Protein AF-A0A9Q1DT77-F1 (afdb_monomer)

Sequence (142 aa):
MHGRVKLKSTAQQEEEKRKEREKKLKVYVAARDACFSKRKEGTMDDEGLQITQQLLSSNPDFATLWNYRREILQHQETVRPEDEVQKLYEEELSFLEGCLKVNPKSYGSWHHRGWVSGRIPARLGPRAGPVRPLPGARRPQL

Secondary structure (DSSP, 8-state):
------PPPHHHHHHHHHHHHHHHHHHHHHHHHHHHHHHHHT--SHHHHHHHHHHHHH-TT-HHHHHHHHHHHHHHHHHS-HHHHHHHHHHHHHHHHHHHHH-TT-HHHHHHHHHHHTTS---------S-PPPTT-PPPP-

Organism: Conger conger (NCBI:txid82655)

Mean predicted aligned error: 10.07 Å

Radius of gyration: 22.61 Å; Cα contacts (8 Å, |Δi|>4): 75; chains: 1; bounding box: 69×65×50 Å

Foldseek 3Di:
DDDDDDDDDPVVVVVVVVVVVVVVVVVLVVLVVVLVVCVVVVNLDVVNVVSLLVNCLQPVQPQVSLVSPVSSLVVCVVVDDPVVNLVVLVVVLVSLVSSCVVPVPRPNSVVSNVVSVVPNPPPDDPPDPDDDDDPPPDDDDD

Nearest PDB structures (foldseek):
  3hxd-assembly1_A  TM=9.859E-01  e=2.504E-08  Rattus norvegicus
  1dce-assembly1_A  TM=8.484E-01  e=2.303E-09  Rattus norvegicus
  3hxe-assembly1_A  TM=9.838E-01  e=4.800E-08  Rattus norvegicus
  3pz1-assembly1_A  TM=9.833E-01  e=4.800E-08  Rattus norvegicus
  3pz2-assembly1_A  TM=9.754E-01  e=5.963E-08  Rattus norvegicus

Structure (mmCIF, N/CA/C/O backbone):
data_AF-A0A9Q1DT77-F1
#
_entry.id   AF-A0A9Q1DT77-F1
#
loop_
_atom_site.group_PDB
_atom_site.id
_atom_site.type_symbol
_atom_site.label_atom_id
_atom_site.label_alt_id
_atom_site.label_comp_id
_atom_site.label_asym_id
_atom_site.label_entity_id
_atom_site.label_seq_id
_atom_site.pdbx_PDB_ins_code
_atom_site.Cartn_x
_atom_site.Cartn_y
_atom_site.Cartn_z
_atom_site.occupancy
_atom_site.B_iso_or_equiv
_atom_site.auth_seq_id
_atom_site.auth_comp_id
_atom_site.auth_asym_id
_atom_site.auth_atom_id
_atom_site.pdbx_PDB_model_num
ATOM 1 N N . MET A 1 1 ? 49.206 2.863 -22.063 1.00 46.38 1 MET A N 1
ATOM 2 C CA . MET A 1 1 ? 48.100 2.098 -22.683 1.00 46.38 1 MET A CA 1
ATOM 3 C C . MET A 1 1 ? 46.836 2.330 -21.870 1.00 46.38 1 MET A C 1
ATOM 5 O O . MET A 1 1 ? 46.857 2.048 -20.681 1.00 46.38 1 MET A O 1
ATOM 9 N N . HIS A 1 2 ? 45.778 2.909 -22.438 1.00 48.69 2 HIS A N 1
ATOM 10 C CA . HIS A 1 2 ? 44.498 3.076 -21.736 1.00 48.69 2 HIS A CA 1
ATOM 11 C C . HIS A 1 2 ? 43.478 2.122 -22.358 1.00 48.69 2 HIS A C 1
ATOM 13 O O . HIS A 1 2 ? 43.171 2.218 -23.545 1.00 48.69 2 HIS A O 1
ATOM 19 N N . GLY A 1 3 ? 43.032 1.147 -21.564 1.00 51.53 3 GLY A N 1
ATOM 20 C CA . GLY A 1 3 ? 42.090 0.114 -21.978 1.00 51.53 3 GLY A CA 1
ATOM 21 C C . GLY A 1 3 ? 40.697 0.700 -22.171 1.00 51.53 3 GLY A C 1
ATOM 22 O O . GLY A 1 3 ? 40.097 1.230 -21.239 1.00 51.53 3 GLY A O 1
ATOM 23 N N . ARG A 1 4 ? 40.176 0.607 -23.394 1.00 59.53 4 ARG A N 1
ATOM 24 C CA . ARG A 1 4 ? 38.809 1.014 -23.720 1.00 59.53 4 ARG A CA 1
ATOM 25 C C . ARG A 1 4 ? 37.841 -0.005 -23.117 1.00 59.53 4 ARG A C 1
ATOM 27 O O . ARG A 1 4 ? 37.835 -1.165 -23.526 1.00 59.53 4 ARG A O 1
ATOM 34 N N . VAL A 1 5 ? 37.036 0.420 -22.147 1.00 61.66 5 VAL A N 1
ATOM 35 C CA . VAL A 1 5 ? 35.983 -0.412 -21.547 1.00 61.66 5 VAL A CA 1
ATOM 36 C C . VAL A 1 5 ? 34.987 -0.808 -22.642 1.00 61.66 5 VAL A C 1
ATOM 38 O O . VAL A 1 5 ? 34.416 0.057 -23.308 1.00 61.66 5 VAL A O 1
ATOM 41 N N . LYS A 1 6 ? 34.789 -2.113 -22.863 1.00 61.69 6 LYS A N 1
ATOM 42 C CA . LYS A 1 6 ? 33.767 -2.617 -23.792 1.00 61.69 6 LYS A CA 1
ATOM 43 C C . LYS A 1 6 ? 32.382 -2.375 -23.188 1.00 61.69 6 LYS A C 1
ATOM 45 O O . LYS A 1 6 ? 31.952 -3.105 -22.299 1.00 61.69 6 LYS A O 1
ATOM 50 N N . LEU A 1 7 ? 31.690 -1.348 -23.673 1.00 62.09 7 LEU A N 1
ATOM 51 C CA . LEU A 1 7 ? 30.264 -1.140 -23.417 1.00 62.09 7 LEU A CA 1
ATOM 52 C C . LEU A 1 7 ? 29.476 -2.264 -24.113 1.00 62.09 7 LEU A C 1
ATOM 54 O O . LEU A 1 7 ? 29.724 -2.551 -25.285 1.00 62.09 7 LEU A O 1
ATOM 58 N N . LYS A 1 8 ? 28.557 -2.923 -23.392 1.00 72.00 8 LYS A N 1
ATOM 59 C CA . LYS A 1 8 ? 27.659 -3.946 -23.963 1.00 72.00 8 LYS A CA 1
ATOM 60 C C . LYS A 1 8 ? 26.894 -3.364 -25.158 1.00 72.00 8 LYS A C 1
ATOM 62 O O . LYS A 1 8 ? 26.492 -2.203 -25.105 1.00 72.00 8 LYS A O 1
ATOM 67 N N . SER A 1 9 ? 26.664 -4.170 -26.195 1.00 78.00 9 SER A N 1
ATOM 68 C CA . SER A 1 9 ? 25.877 -3.753 -27.367 1.00 78.00 9 SER A CA 1
ATOM 69 C C . SER A 1 9 ? 24.436 -3.406 -26.968 1.00 78.00 9 SER A C 1
ATOM 71 O O . SER A 1 9 ? 23.890 -4.022 -26.051 1.00 78.00 9 SER A O 1
ATOM 73 N N . THR A 1 10 ? 23.796 -2.468 -27.673 1.00 81.38 10 THR A N 1
ATOM 74 C CA . THR A 1 10 ? 22.395 -2.066 -27.445 1.00 81.38 10 THR A CA 1
ATOM 75 C C . THR A 1 10 ? 21.451 -3.273 -27.402 1.00 81.38 10 THR A C 1
ATOM 77 O O . THR A 1 10 ? 20.639 -3.379 -26.488 1.00 81.38 10 THR A O 1
ATOM 80 N N . ALA A 1 11 ? 21.639 -4.250 -28.297 1.00 85.69 11 ALA A N 1
ATOM 81 C CA . ALA A 1 11 ? 20.842 -5.480 -28.326 1.00 85.69 11 ALA A CA 1
ATOM 82 C C . ALA A 1 11 ? 21.014 -6.339 -27.056 1.00 85.69 11 ALA A C 1
ATOM 84 O O . ALA A 1 11 ? 20.047 -6.887 -26.534 1.00 85.69 11 ALA A O 1
ATOM 85 N N . GLN A 1 12 ? 22.236 -6.414 -26.513 1.00 84.25 12 GLN A N 1
ATOM 86 C CA . GLN A 1 12 ? 22.507 -7.145 -25.268 1.00 84.25 12 GLN A CA 1
ATOM 87 C C . GLN A 1 12 ? 21.865 -6.445 -24.064 1.00 84.25 12 GLN A C 1
ATOM 89 O O . GLN A 1 12 ? 21.301 -7.103 -23.194 1.00 84.25 12 GLN A O 1
ATOM 94 N N . GLN A 1 13 ? 21.911 -5.109 -24.023 1.00 83.94 13 GLN A N 1
ATOM 95 C CA . GLN A 1 13 ? 21.274 -4.326 -22.962 1.00 83.94 13 GLN A CA 1
ATOM 96 C C . GLN A 1 13 ? 19.743 -4.450 -22.994 1.00 83.94 13 GLN A C 1
ATOM 98 O O . GLN A 1 13 ? 19.105 -4.538 -21.944 1.00 83.94 13 GLN A O 1
ATOM 103 N N . GLU A 1 14 ? 19.137 -4.460 -24.182 1.00 86.88 14 GLU A N 1
ATOM 104 C CA . GLU A 1 14 ? 17.693 -4.648 -24.349 1.00 86.88 14 GLU A CA 1
ATOM 105 C C . GLU A 1 14 ? 17.237 -6.046 -23.932 1.00 86.88 14 GLU A C 1
ATOM 107 O O . GLU A 1 14 ? 16.228 -6.178 -23.233 1.00 86.88 14 GLU A O 1
ATOM 112 N N . GLU A 1 15 ? 17.989 -7.084 -24.304 1.00 90.62 15 GLU A N 1
ATOM 113 C CA . GLU A 1 15 ? 17.687 -8.458 -23.912 1.00 90.62 15 GLU A CA 1
ATOM 114 C C . GLU A 1 15 ? 17.806 -8.655 -22.392 1.00 90.62 15 GLU A C 1
ATOM 116 O O . GLU A 1 15 ? 16.928 -9.268 -21.779 1.00 90.62 15 GLU A O 1
ATOM 121 N N . GLU A 1 16 ? 18.835 -8.083 -21.757 1.00 89.94 16 GLU A N 1
ATOM 122 C CA . GLU A 1 16 ? 18.985 -8.091 -20.296 1.00 89.94 16 GLU A CA 1
ATOM 123 C C . GLU A 1 16 ? 17.804 -7.398 -19.603 1.00 89.94 16 GLU A C 1
ATOM 125 O O . GLU A 1 16 ? 17.187 -7.986 -18.709 1.00 89.94 16 GLU A O 1
ATOM 130 N N . LYS A 1 17 ? 17.410 -6.203 -20.067 1.00 91.25 17 LYS A N 1
ATOM 131 C CA . LYS A 1 17 ? 16.228 -5.489 -19.551 1.00 91.25 17 LYS A CA 1
ATOM 132 C C . LYS A 1 17 ? 14.941 -6.288 -19.755 1.00 91.25 17 LYS A C 1
ATOM 134 O O . LYS A 1 17 ? 14.067 -6.268 -18.889 1.00 91.25 17 LYS A O 1
ATOM 139 N N . ARG A 1 18 ? 14.794 -6.997 -20.882 1.00 92.00 18 ARG A N 1
ATOM 140 C CA . ARG A 1 18 ? 13.622 -7.849 -21.141 1.00 92.00 18 ARG A CA 1
ATOM 141 C C . ARG A 1 18 ? 13.558 -9.007 -20.150 1.00 92.00 18 ARG A C 1
ATOM 143 O O . ARG A 1 18 ? 12.529 -9.175 -19.501 1.00 92.00 18 ARG A O 1
ATOM 150 N N . LYS A 1 19 ? 14.670 -9.725 -19.960 1.00 93.44 19 LYS A N 1
ATOM 151 C CA . LYS A 1 19 ? 14.780 -10.818 -18.980 1.00 93.44 19 LYS A CA 1
ATOM 152 C C . LYS A 1 19 ? 14.509 -10.332 -17.554 1.00 93.44 19 LYS A C 1
ATOM 154 O O . LYS A 1 19 ? 13.858 -11.032 -16.783 1.00 93.44 19 LYS A O 1
ATOM 159 N N . GLU A 1 20 ? 14.969 -9.135 -17.193 1.00 92.94 20 GLU A N 1
ATOM 160 C CA . GLU A 1 20 ? 14.695 -8.544 -15.879 1.00 92.94 20 GLU A CA 1
ATOM 161 C C . GLU A 1 20 ? 13.205 -8.215 -15.692 1.00 92.94 20 GLU A C 1
ATOM 163 O O . GLU A 1 20 ? 12.618 -8.571 -14.668 1.00 92.94 20 GLU A O 1
ATOM 168 N N . ARG A 1 21 ? 12.564 -7.591 -16.691 1.00 91.19 21 ARG A N 1
ATOM 169 C CA . ARG A 1 21 ? 11.122 -7.295 -16.655 1.00 91.19 21 ARG A CA 1
ATOM 170 C C . ARG A 1 21 ? 10.276 -8.561 -16.573 1.00 91.19 21 ARG A C 1
ATOM 172 O O . ARG A 1 21 ? 9.338 -8.597 -15.785 1.00 91.19 21 ARG A O 1
ATOM 179 N N . GLU A 1 22 ? 10.621 -9.601 -17.329 1.00 94.25 22 GLU A N 1
ATOM 180 C CA . GLU A 1 22 ? 9.929 -10.895 -17.282 1.00 94.25 22 GLU A CA 1
ATOM 181 C C . GLU A 1 22 ? 10.018 -11.534 -15.887 1.00 94.25 22 GLU A C 1
ATOM 183 O O . GLU A 1 22 ? 9.017 -12.031 -15.372 1.00 94.25 22 GLU A O 1
ATOM 188 N N . LYS A 1 23 ? 11.187 -11.476 -15.233 1.00 93.94 23 LYS A N 1
ATOM 189 C CA . LYS A 1 23 ? 11.348 -11.957 -13.850 1.00 93.94 23 LYS A CA 1
ATOM 190 C C . LYS A 1 23 ? 10.480 -11.163 -12.872 1.00 93.94 23 LYS A C 1
ATOM 192 O O . LYS A 1 23 ? 9.758 -11.769 -12.083 1.00 93.94 23 LYS A O 1
ATOM 197 N N . LYS A 1 24 ? 10.502 -9.827 -12.952 1.00 91.69 24 LYS A N 1
ATOM 198 C CA . LYS A 1 24 ? 9.668 -8.957 -12.103 1.00 91.69 24 LYS A CA 1
ATOM 199 C C . LYS A 1 24 ? 8.176 -9.218 -12.314 1.00 91.69 24 LYS A C 1
ATOM 201 O O . LYS A 1 24 ? 7.436 -9.307 -11.340 1.00 91.69 24 LYS A O 1
ATOM 206 N N . LEU A 1 25 ? 7.750 -9.408 -13.563 1.00 93.12 25 LEU A N 1
ATOM 207 C CA . LEU A 1 25 ? 6.361 -9.711 -13.897 1.00 93.12 25 LEU A CA 1
ATOM 208 C C . LEU A 1 25 ? 5.912 -11.046 -13.296 1.00 93.12 25 LEU A C 1
ATOM 210 O O . LEU A 1 25 ? 4.831 -11.108 -12.724 1.00 93.12 25 LEU A O 1
ATOM 214 N N . LYS A 1 26 ? 6.739 -12.097 -13.374 1.00 94.81 26 LYS A N 1
ATOM 215 C CA . LYS A 1 26 ? 6.411 -13.401 -12.773 1.00 94.81 26 LYS A CA 1
ATOM 216 C C . LYS A 1 26 ? 6.187 -13.295 -11.265 1.00 94.81 26 LYS A C 1
ATOM 218 O O . LYS A 1 26 ? 5.192 -13.812 -10.768 1.00 94.81 26 LYS A O 1
ATOM 223 N N . VAL A 1 27 ? 7.073 -12.590 -10.558 1.00 93.94 27 VAL A N 1
ATOM 224 C CA . VAL A 1 27 ? 6.931 -12.361 -9.110 1.00 93.94 27 VAL A CA 1
ATOM 225 C C . VAL A 1 27 ? 5.669 -11.551 -8.809 1.00 93.94 27 VAL A C 1
ATOM 227 O O . VAL A 1 27 ? 4.907 -11.918 -7.921 1.00 93.94 27 VAL A O 1
ATOM 230 N N . TYR A 1 28 ? 5.409 -10.494 -9.581 1.00 93.69 28 TYR A N 1
ATOM 231 C CA . TYR A 1 28 ? 4.218 -9.663 -9.413 1.00 93.69 28 TYR A CA 1
ATOM 232 C C . TYR A 1 28 ? 2.921 -10.455 -9.618 1.00 93.69 28 TYR A C 1
ATOM 234 O O . TYR A 1 28 ? 1.997 -10.330 -8.822 1.00 93.69 28 TYR A O 1
ATOM 242 N N . VAL A 1 29 ? 2.843 -11.287 -10.661 1.00 94.94 29 VAL A N 1
ATOM 243 C CA . VAL A 1 29 ? 1.656 -12.113 -10.939 1.00 94.94 29 VAL A CA 1
ATOM 244 C C . VAL A 1 29 ? 1.434 -13.136 -9.827 1.00 94.94 29 VAL A C 1
ATOM 246 O O . VAL A 1 29 ? 0.313 -13.256 -9.346 1.00 94.94 29 VAL A O 1
ATOM 249 N N . ALA A 1 30 ? 2.491 -13.800 -9.353 1.00 95.94 30 ALA A N 1
ATOM 250 C CA . ALA A 1 30 ? 2.381 -14.745 -8.244 1.00 95.94 30 ALA A CA 1
ATOM 251 C C . ALA A 1 30 ? 1.886 -14.067 -6.953 1.00 95.94 30 ALA A C 1
ATOM 253 O O . ALA A 1 30 ? 0.952 -14.556 -6.320 1.00 95.94 30 ALA A O 1
ATOM 254 N N . ALA A 1 31 ? 2.453 -12.908 -6.596 1.00 95.00 31 ALA A N 1
ATOM 255 C CA . ALA A 1 31 ? 2.018 -12.131 -5.435 1.00 95.00 31 ALA A CA 1
ATOM 256 C C . ALA A 1 31 ? 0.570 -11.635 -5.586 1.00 95.00 31 ALA A C 1
ATOM 258 O O . ALA A 1 31 ? -0.211 -11.681 -4.636 1.00 95.00 31 ALA A O 1
ATOM 259 N N . ARG A 1 32 ? 0.180 -11.209 -6.794 1.00 95.38 32 ARG A N 1
ATOM 260 C CA . ARG A 1 32 ? -1.197 -10.815 -7.114 1.00 95.38 32 ARG A CA 1
ATOM 261 C C . ARG A 1 32 ? -2.158 -11.971 -6.860 1.00 95.38 32 ARG A C 1
ATOM 263 O O . ARG A 1 32 ? -3.159 -11.783 -6.179 1.00 95.38 32 ARG A O 1
ATOM 270 N N . ASP A 1 33 ? -1.865 -13.145 -7.403 1.00 95.94 33 ASP A N 1
ATOM 271 C CA . ASP A 1 33 ? -2.754 -14.301 -7.302 1.00 95.94 33 ASP A CA 1
ATOM 272 C C . ASP A 1 33 ? -2.869 -14.784 -5.851 1.00 95.94 33 ASP A C 1
ATOM 274 O O . ASP A 1 33 ? -3.980 -15.012 -5.375 1.00 95.94 33 ASP A O 1
ATOM 278 N N . ALA A 1 34 ? -1.759 -14.809 -5.104 1.00 95.31 34 ALA A N 1
ATOM 279 C CA . ALA A 1 34 ? -1.767 -15.087 -3.667 1.00 95.31 34 ALA A CA 1
ATOM 280 C C . ALA A 1 34 ? -2.637 -14.087 -2.882 1.00 95.31 34 ALA A C 1
ATOM 282 O O . ALA A 1 34 ? -3.429 -14.488 -2.028 1.00 95.31 34 ALA A O 1
ATOM 283 N N . CYS A 1 35 ? -2.553 -12.793 -3.214 1.00 95.50 35 CYS A N 1
ATOM 284 C CA . CYS A 1 35 ? -3.380 -11.747 -2.610 1.00 95.50 35 CYS A CA 1
ATOM 285 C C . CYS A 1 35 ? -4.880 -11.999 -2.818 1.00 95.50 35 CYS A C 1
ATOM 287 O O . CYS A 1 35 ? -5.678 -11.836 -1.895 1.00 95.50 35 CYS A O 1
ATOM 289 N N . PHE A 1 36 ? -5.274 -12.380 -4.036 1.00 94.56 36 PHE A N 1
ATOM 290 C CA . PHE A 1 36 ? -6.674 -12.657 -4.357 1.00 94.56 36 PHE A CA 1
ATOM 291 C C . PHE A 1 36 ? -7.182 -13.932 -3.685 1.00 94.56 36 PHE A C 1
ATOM 293 O O . PHE A 1 36 ? -8.319 -13.936 -3.211 1.00 94.56 36 PHE A O 1
ATOM 300 N N . SER A 1 37 ? -6.358 -14.978 -3.604 1.00 96.25 37 SER A N 1
ATOM 301 C CA . SER A 1 37 ? -6.703 -16.207 -2.883 1.00 96.25 37 SER A CA 1
ATOM 302 C C . SER A 1 37 ? -6.939 -15.934 -1.399 1.00 96.25 37 SER A C 1
ATOM 304 O O . SER A 1 37 ? -8.020 -16.239 -0.902 1.00 96.25 37 SER A O 1
ATOM 306 N N . LYS A 1 38 ? -6.012 -15.236 -0.725 1.00 94.56 38 LYS A N 1
ATOM 307 C CA . LYS A 1 38 ? -6.170 -14.864 0.691 1.00 94.56 38 LYS A CA 1
ATOM 308 C C . LYS A 1 38 ? -7.431 -14.046 0.943 1.00 94.56 38 LYS A C 1
ATOM 310 O O . LYS A 1 38 ? -8.185 -14.338 1.868 1.00 94.56 38 LYS A O 1
ATOM 315 N N . ARG A 1 39 ? -7.707 -13.050 0.095 1.00 94.88 39 ARG A N 1
ATOM 316 C CA . ARG A 1 39 ? -8.932 -12.252 0.218 1.00 94.88 39 ARG A CA 1
ATOM 317 C C . ARG A 1 39 ? -10.191 -13.099 0.040 1.00 94.88 39 ARG A C 1
ATOM 319 O O . ARG A 1 39 ? -11.153 -12.907 0.774 1.00 94.88 39 ARG A O 1
ATOM 326 N N . LYS A 1 40 ? -10.196 -14.028 -0.921 1.00 94.94 40 LYS A N 1
ATOM 327 C CA . LYS A 1 40 ? -11.323 -14.944 -1.160 1.00 94.94 40 LYS A CA 1
ATOM 328 C C . LYS A 1 40 ? -11.563 -15.880 0.028 1.00 94.94 40 LYS A C 1
ATOM 330 O O . LYS A 1 40 ? -12.710 -16.197 0.319 1.00 94.94 40 LYS A O 1
ATOM 335 N N . GLU A 1 41 ? -10.497 -16.300 0.698 1.00 94.81 41 GLU A N 1
ATOM 336 C CA . GLU A 1 41 ? -10.541 -17.124 1.911 1.00 94.81 41 GLU A CA 1
ATOM 337 C C . GLU A 1 41 ? -10.938 -16.326 3.166 1.00 94.81 41 GLU A C 1
ATOM 339 O O . GLU A 1 41 ? -11.215 -16.918 4.203 1.00 94.81 41 GLU A O 1
ATOM 344 N N . GLY A 1 42 ? -11.012 -14.992 3.077 1.00 92.44 42 GLY A N 1
ATOM 345 C CA . GLY A 1 42 ? -11.335 -14.120 4.208 1.00 92.44 42 GLY A CA 1
ATOM 346 C C . GLY A 1 42 ? -10.159 -13.879 5.156 1.00 92.44 42 GLY A C 1
ATOM 347 O O . GLY A 1 42 ? -10.357 -13.386 6.262 1.00 92.44 42 GLY A O 1
ATOM 348 N N . THR A 1 43 ? -8.936 -14.201 4.736 1.00 93.50 43 THR A N 1
ATOM 349 C CA . THR A 1 43 ? -7.730 -14.031 5.548 1.00 93.50 43 THR A CA 1
ATOM 350 C C . THR A 1 43 ? -7.363 -12.547 5.637 1.00 93.50 43 THR A C 1
ATOM 352 O O . THR A 1 43 ? -7.124 -11.900 4.615 1.00 93.50 43 THR A O 1
ATOM 355 N N . MET A 1 44 ? -7.328 -11.996 6.855 1.00 93.62 44 MET A N 1
ATOM 356 C CA . MET A 1 44 ? -7.087 -10.572 7.137 1.00 93.62 44 MET A CA 1
ATOM 357 C C . MET A 1 44 ? -5.865 -10.375 8.050 1.00 93.62 44 MET A C 1
ATOM 359 O O . MET A 1 44 ? -5.953 -9.791 9.128 1.00 93.62 44 MET A O 1
ATOM 363 N N . ASP A 1 45 ? -4.719 -10.899 7.624 1.00 94.00 45 ASP A N 1
ATOM 364 C CA . ASP A 1 45 ? -3.478 -10.983 8.398 1.00 94.00 45 ASP A CA 1
ATOM 365 C C . ASP A 1 45 ? -2.389 -9.997 7.928 1.00 94.00 45 ASP A C 1
ATOM 367 O O . ASP A 1 45 ? -2.507 -9.326 6.898 1.00 94.00 45 ASP A O 1
ATOM 371 N N . ASP A 1 46 ? -1.287 -9.937 8.682 1.00 94.75 46 ASP A N 1
ATOM 372 C CA . ASP A 1 46 ? -0.108 -9.132 8.331 1.00 94.75 46 ASP A CA 1
ATOM 373 C C . ASP A 1 46 ? 0.518 -9.549 6.998 1.00 94.75 46 ASP A C 1
ATOM 375 O O . ASP A 1 46 ? 1.065 -8.718 6.273 1.00 94.75 46 ASP A O 1
ATOM 379 N N . GLU A 1 47 ? 0.410 -10.825 6.628 1.00 95.62 47 GLU A N 1
ATOM 380 C CA . GLU A 1 47 ? 0.895 -11.312 5.339 1.00 95.62 47 GLU A CA 1
ATOM 381 C C . GLU A 1 47 ? 0.126 -10.657 4.180 1.00 95.62 47 GLU A C 1
ATOM 383 O O . GLU A 1 47 ? 0.731 -10.217 3.199 1.00 95.62 47 GLU A O 1
ATOM 388 N N . GLY A 1 48 ? -1.195 -10.491 4.311 1.00 95.88 48 GLY A N 1
ATOM 389 C CA . GLY A 1 48 ? -2.002 -9.720 3.369 1.00 95.88 48 GLY A CA 1
ATOM 390 C C . GLY A 1 48 ? -1.552 -8.255 3.255 1.00 95.88 48 GLY A C 1
ATOM 391 O O . GLY A 1 48 ? -1.504 -7.704 2.146 1.00 95.88 48 GLY A O 1
ATOM 392 N N . LEU A 1 49 ? -1.142 -7.622 4.363 1.00 96.9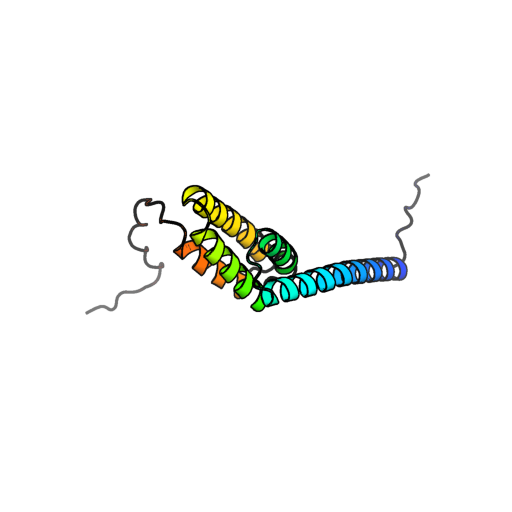4 49 LEU A N 1
ATOM 393 C CA . LEU A 1 49 ? -0.534 -6.285 4.325 1.00 96.94 49 LEU A CA 1
ATOM 394 C C . LEU A 1 49 ? 0.810 -6.306 3.589 1.00 96.94 49 LEU A C 1
ATOM 396 O O . LEU A 1 49 ? 1.055 -5.439 2.752 1.00 96.94 49 LEU A O 1
ATOM 400 N N . GLN A 1 50 ? 1.671 -7.292 3.816 1.00 96.56 50 GLN A N 1
ATOM 401 C CA . GLN A 1 50 ? 2.960 -7.350 3.121 1.00 96.56 50 GLN A CA 1
ATOM 402 C C . GLN A 1 50 ? 2.808 -7.571 1.611 1.00 96.56 50 GLN A C 1
ATOM 404 O O . GLN A 1 50 ? 3.444 -6.876 0.812 1.00 96.56 50 GLN A O 1
ATOM 409 N N . ILE A 1 51 ? 1.917 -8.477 1.200 1.00 96.31 51 ILE A N 1
ATOM 410 C CA . ILE A 1 51 ? 1.664 -8.763 -0.217 1.00 96.31 51 ILE A CA 1
ATOM 411 C C . ILE A 1 51 ? 1.079 -7.530 -0.916 1.00 96.31 51 ILE A C 1
ATOM 413 O O . ILE A 1 51 ? 1.559 -7.126 -1.981 1.00 96.31 51 ILE A O 1
ATOM 417 N N . THR A 1 52 ? 0.068 -6.887 -0.319 1.00 97.31 52 THR A N 1
ATOM 418 C CA . THR A 1 52 ? -0.511 -5.663 -0.897 1.00 97.31 52 THR A CA 1
ATOM 419 C C . THR A 1 52 ? 0.512 -4.531 -0.962 1.00 97.31 52 THR A C 1
ATOM 421 O O . THR A 1 52 ? 0.564 -3.837 -1.976 1.00 97.31 52 THR A O 1
ATOM 424 N N . GLN A 1 53 ? 1.375 -4.382 0.049 1.00 97.12 53 GLN A N 1
ATOM 425 C CA . GLN A 1 53 ? 2.465 -3.403 0.050 1.00 97.12 53 GLN A CA 1
ATOM 426 C C . GLN A 1 53 ? 3.436 -3.636 -1.111 1.00 97.12 53 GLN A C 1
ATOM 428 O O . GLN A 1 53 ? 3.753 -2.690 -1.834 1.00 97.12 53 GLN A O 1
ATOM 433 N N . GLN A 1 54 ? 3.880 -4.877 -1.339 1.00 95.44 54 GLN A N 1
ATOM 434 C CA . GLN A 1 54 ? 4.784 -5.215 -2.445 1.00 95.44 54 GLN A CA 1
ATOM 435 C C . GLN A 1 54 ? 4.191 -4.822 -3.808 1.00 95.44 54 GLN A C 1
ATOM 437 O O . GLN A 1 54 ? 4.871 -4.222 -4.648 1.00 95.44 54 GLN A O 1
ATOM 442 N N . LEU A 1 55 ? 2.915 -5.145 -4.022 1.00 96.00 55 LEU A N 1
ATOM 443 C CA . LEU A 1 55 ? 2.208 -4.871 -5.270 1.00 96.00 55 LEU A CA 1
ATOM 444 C C . LEU A 1 55 ? 1.990 -3.365 -5.486 1.00 96.00 55 LEU A C 1
ATOM 446 O O . LEU A 1 55 ? 2.302 -2.843 -6.557 1.00 96.00 55 LEU A O 1
ATOM 450 N N . LEU A 1 56 ? 1.507 -2.657 -4.463 1.00 96.94 56 LEU A N 1
ATOM 451 C CA . LEU A 1 56 ? 1.176 -1.230 -4.522 1.00 96.94 56 LEU A CA 1
ATOM 452 C C . LEU A 1 56 ? 2.411 -0.325 -4.580 1.00 96.94 56 LEU A C 1
ATOM 454 O O . LEU A 1 56 ? 2.367 0.716 -5.230 1.00 96.94 56 LEU A O 1
ATOM 458 N N . SER A 1 57 ? 3.538 -0.754 -4.000 1.00 94.38 57 SER A N 1
ATOM 459 C CA . SER A 1 57 ? 4.823 -0.047 -4.134 1.00 94.38 57 SER A CA 1
ATOM 460 C C . SER A 1 57 ? 5.281 0.038 -5.594 1.00 94.38 57 SER A C 1
ATOM 462 O O . SER A 1 57 ? 5.993 0.965 -5.969 1.00 94.38 57 SER A O 1
ATOM 464 N N . SER A 1 58 ? 4.880 -0.934 -6.421 1.00 91.25 58 SER A N 1
ATOM 465 C CA . SER A 1 58 ? 5.190 -0.966 -7.856 1.00 91.25 58 SER A CA 1
ATOM 466 C C . SER A 1 58 ? 4.061 -0.391 -8.716 1.00 91.25 58 SER A C 1
ATOM 468 O O . SER A 1 58 ? 4.328 0.217 -9.750 1.00 91.25 58 SER A O 1
ATOM 470 N N . ASN A 1 59 ? 2.803 -0.601 -8.316 1.00 91.56 59 ASN A N 1
ATOM 471 C CA . ASN A 1 59 ? 1.612 -0.168 -9.043 1.00 91.56 59 ASN A CA 1
ATOM 472 C C . ASN A 1 59 ? 0.540 0.380 -8.079 1.00 91.56 59 ASN A C 1
ATOM 474 O O . ASN A 1 59 ? -0.387 -0.346 -7.704 1.00 91.56 59 ASN A O 1
ATOM 478 N N . PRO A 1 60 ? 0.636 1.661 -7.688 1.00 93.88 60 PRO A N 1
ATOM 479 C CA . PRO A 1 60 ? -0.271 2.255 -6.709 1.00 93.88 60 PRO A CA 1
ATOM 480 C C . PRO A 1 60 ? -1.688 2.520 -7.246 1.00 93.88 60 PRO A C 1
ATOM 482 O O . PRO A 1 60 ? -2.580 2.847 -6.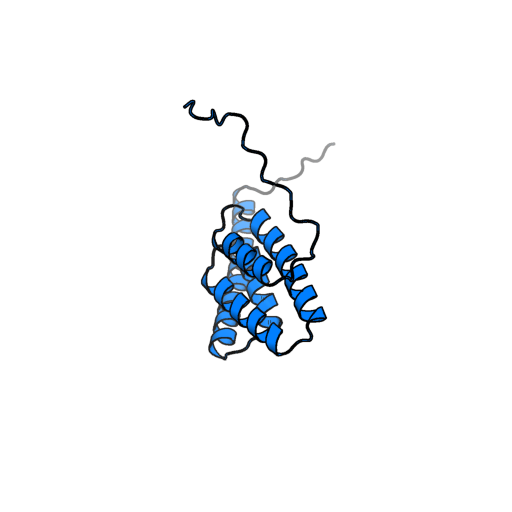471 1.00 93.88 60 PRO A O 1
ATOM 485 N N . ASP A 1 61 ? -1.952 2.345 -8.544 1.00 92.44 61 ASP A N 1
ATOM 486 C CA . ASP A 1 61 ? -3.281 2.579 -9.134 1.00 92.44 61 ASP A CA 1
ATOM 487 C C . ASP A 1 61 ? -4.199 1.347 -9.115 1.00 92.44 61 ASP A C 1
ATOM 489 O O . ASP A 1 61 ? -5.326 1.378 -9.614 1.00 92.44 61 ASP A O 1
ATOM 493 N N . PHE A 1 62 ? -3.767 0.254 -8.485 1.00 94.44 62 PHE A N 1
ATOM 494 C CA . PHE A 1 6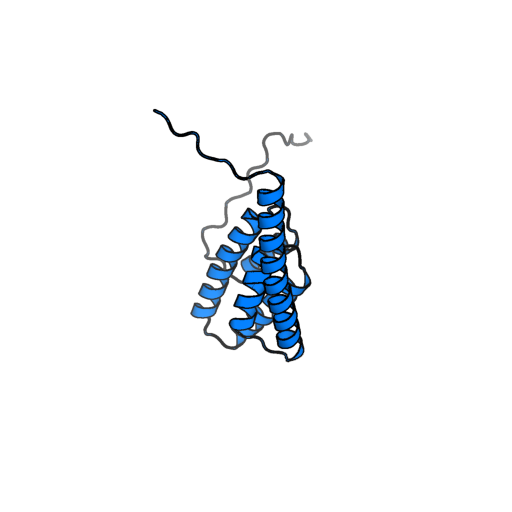2 ? -4.592 -0.939 -8.339 1.00 94.44 62 PHE A CA 1
ATOM 495 C C . PHE A 1 62 ? -5.622 -0.782 -7.205 1.00 94.44 62 PHE A C 1
ATOM 497 O O . PHE A 1 62 ? -5.416 -1.219 -6.072 1.00 94.44 62 PHE A O 1
ATOM 504 N N . ALA A 1 63 ? -6.792 -0.228 -7.535 1.00 93.94 63 ALA A N 1
ATOM 505 C CA . ALA A 1 63 ? -7.876 0.047 -6.584 1.00 93.94 63 ALA A CA 1
ATOM 506 C C . ALA A 1 63 ? -8.296 -1.161 -5.718 1.00 93.94 63 ALA A C 1
ATOM 508 O O . ALA A 1 63 ? -8.504 -1.023 -4.514 1.00 93.94 63 ALA A O 1
ATOM 509 N N . THR A 1 64 ? -8.380 -2.361 -6.299 1.00 95.56 64 THR A N 1
ATOM 510 C CA . THR A 1 64 ? -8.794 -3.574 -5.573 1.00 95.56 64 THR A CA 1
ATOM 511 C C . THR A 1 64 ? -7.854 -3.937 -4.423 1.00 95.56 64 THR A C 1
ATOM 513 O O . THR A 1 64 ? -8.328 -4.436 -3.402 1.00 95.56 64 THR A O 1
ATOM 516 N N . LEU A 1 65 ? -6.552 -3.663 -4.558 1.00 96.94 65 LEU A N 1
ATOM 517 C CA . LEU A 1 65 ? -5.574 -3.927 -3.501 1.00 96.94 65 LEU A CA 1
ATOM 518 C C . LEU A 1 65 ? -5.738 -2.948 -2.340 1.00 96.94 65 LEU A C 1
ATOM 520 O O . LEU A 1 65 ? -5.687 -3.368 -1.191 1.00 96.94 65 LEU A O 1
ATOM 524 N N . TRP A 1 66 ? -6.029 -1.674 -2.622 1.00 97.69 66 TRP A N 1
ATOM 525 C CA . TRP A 1 66 ? -6.357 -0.700 -1.578 1.00 97.69 66 TRP A CA 1
ATOM 526 C C . TRP A 1 66 ? -7.621 -1.080 -0.807 1.00 97.69 66 TRP A C 1
ATOM 528 O O . TRP A 1 66 ? -7.669 -0.916 0.409 1.00 97.69 66 TRP A O 1
ATOM 538 N N . ASN A 1 67 ? -8.640 -1.608 -1.494 1.00 96.56 67 ASN A N 1
ATOM 539 C CA . ASN A 1 67 ? -9.862 -2.082 -0.838 1.00 96.56 67 ASN A CA 1
ATOM 540 C C . ASN A 1 67 ? -9.551 -3.217 0.141 1.00 96.56 67 ASN A C 1
ATOM 542 O O . ASN A 1 67 ? -9.946 -3.142 1.299 1.00 96.56 67 ASN A O 1
ATOM 546 N N . TYR A 1 68 ? -8.791 -4.218 -0.308 1.00 97.06 68 TYR A N 1
ATOM 547 C CA . TYR A 1 68 ? -8.391 -5.330 0.549 1.00 97.06 68 TYR A CA 1
ATOM 548 C C . TYR A 1 68 ? -7.515 -4.870 1.715 1.00 97.06 68 TYR A C 1
ATOM 550 O O . TYR A 1 68 ? -7.751 -5.244 2.856 1.00 97.06 68 TYR A O 1
ATOM 558 N N . ARG A 1 69 ? -6.555 -3.978 1.460 1.00 97.75 69 ARG A N 1
ATOM 559 C CA . ARG A 1 69 ? -5.699 -3.417 2.508 1.00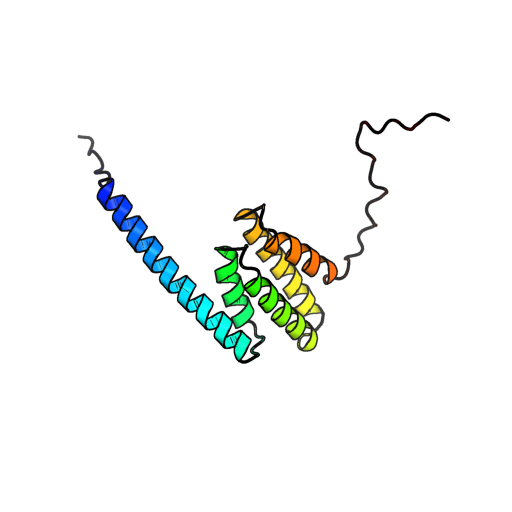 97.75 69 ARG A CA 1
ATOM 560 C C . ARG A 1 69 ? -6.519 -2.716 3.598 1.00 97.75 69 ARG A C 1
ATOM 562 O O . ARG A 1 69 ? -6.236 -2.898 4.775 1.00 97.75 69 ARG A O 1
ATOM 569 N N . ARG A 1 70 ? -7.578 -1.980 3.231 1.00 97.31 70 ARG A N 1
ATOM 570 C CA . ARG A 1 70 ? -8.518 -1.389 4.203 1.00 97.31 70 ARG A CA 1
ATOM 571 C C . ARG A 1 70 ? -9.322 -2.428 4.972 1.00 97.31 70 ARG A C 1
ATOM 573 O O . ARG A 1 70 ? -9.599 -2.195 6.143 1.00 97.31 70 ARG A O 1
ATOM 580 N N . GLU A 1 71 ? -9.741 -3.521 4.339 1.00 96.94 71 GLU A N 1
ATOM 581 C CA . GLU A 1 71 ? -10.420 -4.632 5.028 1.00 96.94 71 GLU A CA 1
ATOM 582 C C . GLU A 1 71 ? -9.504 -5.229 6.102 1.00 96.94 71 GLU A C 1
ATOM 584 O O . GLU A 1 71 ? -9.931 -5.382 7.243 1.00 96.94 71 GLU A O 1
ATOM 589 N N . ILE A 1 72 ? -8.228 -5.458 5.770 1.00 97.25 72 ILE A N 1
ATOM 590 C CA . ILE A 1 72 ? -7.240 -5.960 6.728 1.00 97.25 72 ILE A CA 1
ATOM 591 C C . ILE A 1 72 ? -7.038 -4.968 7.874 1.00 97.25 72 ILE A C 1
ATOM 593 O O . ILE A 1 72 ? -7.183 -5.350 9.028 1.00 97.25 72 ILE A O 1
ATOM 597 N N . LEU A 1 73 ? -6.757 -3.694 7.582 1.00 96.75 73 LEU A N 1
ATOM 598 C CA . LEU A 1 73 ? -6.532 -2.676 8.618 1.00 96.75 73 LEU A CA 1
ATOM 599 C C . LEU A 1 73 ? -7.736 -2.546 9.567 1.00 96.75 73 LEU A C 1
ATOM 601 O O . LEU A 1 73 ? -7.550 -2.494 10.776 1.00 96.75 73 LEU A O 1
ATOM 605 N N . GLN A 1 74 ? -8.964 -2.588 9.041 1.00 95.75 74 GLN A N 1
ATOM 606 C CA . GLN A 1 74 ? -10.183 -2.597 9.861 1.00 95.75 74 GLN A CA 1
ATOM 607 C C . GLN A 1 74 ? -10.296 -3.837 10.746 1.00 95.75 74 GLN A C 1
ATOM 609 O O . GLN A 1 74 ? -10.738 -3.734 11.883 1.00 95.75 74 GLN A O 1
ATOM 614 N N . HIS A 1 75 ? -9.897 -5.009 10.256 1.00 95.62 75 HIS A N 1
ATOM 615 C CA . HIS A 1 75 ? -9.850 -6.202 11.093 1.00 95.62 75 HIS A CA 1
ATOM 616 C C . HIS A 1 75 ? -8.807 -6.063 12.209 1.00 95.62 75 HIS A C 1
ATOM 618 O O . HIS A 1 75 ? -9.105 -6.373 13.361 1.00 95.62 75 HIS A O 1
ATOM 624 N N . GLN A 1 76 ? -7.621 -5.528 11.895 1.00 94.00 76 GLN A N 1
ATOM 625 C CA . GLN A 1 76 ? -6.545 -5.306 12.867 1.00 94.00 76 GLN A CA 1
ATOM 626 C C . GLN A 1 76 ? -6.982 -4.383 14.020 1.00 94.00 76 GLN A C 1
ATOM 628 O O . GLN A 1 76 ? -6.633 -4.649 15.166 1.00 94.00 76 GLN A O 1
ATOM 633 N N . GLU A 1 77 ? -7.823 -3.377 13.754 1.00 93.75 77 GLU A N 1
ATOM 634 C CA . GLU A 1 77 ? -8.429 -2.527 14.797 1.00 93.75 77 GLU A CA 1
ATOM 635 C C . GLU A 1 77 ? -9.281 -3.296 15.809 1.00 93.75 77 GLU A C 1
ATOM 637 O O . GLU A 1 77 ? -9.410 -2.872 16.952 1.00 93.75 77 GLU A O 1
ATOM 642 N N . THR A 1 78 ? -9.893 -4.408 15.395 1.00 93.69 78 THR A N 1
ATOM 643 C CA . THR A 1 78 ? -10.773 -5.200 16.269 1.00 93.69 78 THR A CA 1
ATOM 644 C C . THR A 1 78 ? -10.022 -6.215 17.124 1.00 93.69 78 THR A C 1
ATOM 646 O O . THR A 1 78 ? -10.569 -6.692 18.115 1.00 93.69 78 THR A O 1
ATOM 649 N N . VAL A 1 79 ? -8.789 -6.562 16.740 1.00 94.56 79 VAL A N 1
ATOM 650 C CA . VAL A 1 79 ? -8.011 -7.641 17.373 1.00 94.56 79 VAL A CA 1
ATOM 651 C C . VAL A 1 79 ? -6.795 -7.140 18.150 1.00 94.56 79 VAL A C 1
ATOM 653 O O . VAL A 1 79 ? -6.340 -7.840 19.052 1.00 94.56 79 VAL A O 1
ATOM 656 N N . ARG A 1 80 ? -6.261 -5.956 17.822 1.00 93.12 80 ARG A N 1
ATOM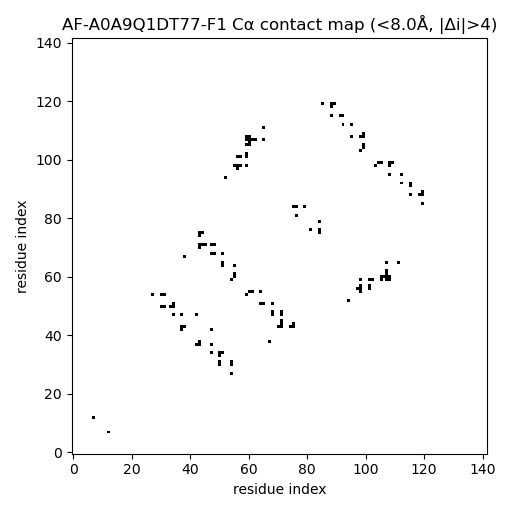 657 C CA . ARG A 1 80 ? -5.073 -5.377 18.469 1.00 93.12 80 ARG A CA 1
ATOM 658 C C . ARG A 1 80 ? -5.431 -4.309 19.500 1.00 93.12 80 ARG A C 1
ATOM 660 O O . ARG A 1 80 ? -6.474 -3.667 19.376 1.00 93.12 80 ARG A O 1
ATOM 667 N N . PRO A 1 81 ? -4.560 -4.077 20.496 1.00 93.75 81 PRO A N 1
ATOM 668 C CA . PRO A 1 81 ? -4.708 -2.943 21.396 1.00 93.75 81 PRO A CA 1
ATOM 669 C C . PRO A 1 81 ? -4.478 -1.612 20.657 1.00 93.75 81 PRO A C 1
ATOM 671 O O . PRO A 1 81 ? -3.827 -1.550 19.611 1.00 93.75 81 PRO A O 1
ATOM 674 N N . GLU A 1 82 ? -5.041 -0.534 21.202 1.00 90.25 82 GLU A N 1
ATOM 675 C CA . GLU A 1 82 ? -5.094 0.788 20.561 1.00 90.25 82 GLU A CA 1
ATOM 676 C C . GLU A 1 82 ? -3.706 1.363 20.222 1.00 90.25 82 GLU A C 1
ATOM 678 O O . GLU A 1 82 ? -3.527 1.998 19.183 1.00 90.25 82 GLU A O 1
ATOM 683 N N . ASP A 1 83 ? -2.702 1.111 21.060 1.00 90.62 83 ASP A N 1
ATOM 684 C CA . ASP A 1 83 ? -1.323 1.559 20.864 1.00 90.62 83 ASP A CA 1
ATOM 685 C C . ASP A 1 83 ? -0.643 0.870 19.670 1.00 90.62 83 ASP A C 1
ATOM 687 O O . ASP A 1 83 ? 0.040 1.526 18.875 1.00 90.62 83 ASP A O 1
ATOM 691 N N . GLU A 1 84 ? -0.876 -0.431 19.486 1.00 93.44 84 GLU A N 1
ATOM 692 C CA . GLU A 1 84 ? -0.393 -1.162 18.312 1.00 93.44 84 GLU A CA 1
ATOM 693 C C . GLU A 1 84 ? -1.106 -0.721 17.030 1.00 93.44 84 GLU A C 1
ATOM 695 O O . GLU A 1 84 ? -0.464 -0.564 15.990 1.00 93.44 84 GLU A O 1
ATOM 700 N N . VAL A 1 85 ? -2.417 -0.471 17.100 1.00 92.88 85 VAL A N 1
ATOM 701 C CA . VAL A 1 85 ? -3.206 0.060 15.975 1.00 92.88 85 VAL A CA 1
ATOM 702 C C . VAL A 1 85 ? -2.706 1.445 15.569 1.00 92.88 85 VAL A C 1
ATOM 704 O O . VAL A 1 85 ? -2.550 1.733 14.380 1.00 92.88 85 VAL A O 1
ATOM 707 N N . GLN A 1 86 ? -2.399 2.300 16.544 1.00 91.81 86 GLN A N 1
ATOM 708 C CA . GLN A 1 86 ? -1.846 3.623 16.281 1.00 91.81 86 GLN A CA 1
ATOM 709 C C . GLN A 1 86 ? -0.508 3.527 15.540 1.00 91.81 86 GLN A C 1
ATOM 711 O O . GLN A 1 86 ? -0.305 4.210 14.533 1.00 91.81 86 GLN A O 1
ATOM 716 N N . LYS A 1 87 ? 0.389 2.649 16.000 1.00 93.44 87 LYS A N 1
ATOM 717 C CA . LYS A 1 87 ? 1.674 2.407 15.337 1.00 93.44 87 LYS A CA 1
ATOM 718 C C . LYS A 1 87 ? 1.487 1.874 13.913 1.00 93.44 87 LYS A C 1
ATOM 720 O O . LYS A 1 87 ? 2.162 2.340 12.997 1.00 93.44 87 LYS A O 1
ATOM 725 N N . LEU A 1 88 ? 0.536 0.962 13.711 1.00 95.00 88 LEU A N 1
ATOM 726 C CA . LEU A 1 88 ? 0.202 0.413 12.397 1.00 95.00 88 LEU A CA 1
ATOM 727 C C . LEU A 1 88 ? -0.212 1.515 11.409 1.00 95.00 88 LEU A C 1
ATOM 729 O O . LEU A 1 88 ? 0.244 1.524 10.266 1.00 95.00 88 LEU A O 1
ATOM 733 N N . TYR A 1 89 ? -1.021 2.487 11.840 1.00 95.31 89 TYR A N 1
ATOM 734 C CA . TYR A 1 89 ? -1.403 3.614 10.986 1.00 95.31 89 TYR A CA 1
ATOM 735 C C . TYR A 1 89 ? -0.266 4.605 10.714 1.00 95.31 89 TYR A C 1
ATOM 737 O O . TYR A 1 89 ? -0.216 5.199 9.634 1.00 95.31 89 TYR A O 1
ATOM 745 N N . GLU A 1 90 ? 0.669 4.778 11.647 1.00 94.12 90 GLU A N 1
ATOM 746 C CA . GLU A 1 90 ? 1.879 5.576 11.418 1.00 94.12 90 GLU A CA 1
ATOM 747 C C . GLU A 1 90 ? 2.799 4.918 10.373 1.00 94.12 90 GLU A C 1
ATOM 749 O O . GLU A 1 90 ? 3.288 5.590 9.459 1.00 94.12 90 GLU A O 1
ATOM 754 N N . GLU A 1 91 ? 2.971 3.596 10.441 1.00 95.56 91 GLU A N 1
ATOM 755 C CA . GLU A 1 91 ? 3.685 2.811 9.426 1.00 95.56 91 GLU A CA 1
ATOM 756 C C . GLU A 1 91 ? 2.977 2.871 8.061 1.00 95.56 91 GLU A C 1
ATOM 758 O O . GLU A 1 91 ? 3.624 3.038 7.022 1.00 95.56 91 GLU A O 1
ATOM 763 N N . GLU A 1 92 ? 1.643 2.834 8.056 1.00 97.06 92 GLU A N 1
ATOM 764 C CA . GLU A 1 92 ? 0.826 2.950 6.847 1.00 97.06 92 GLU A CA 1
ATOM 765 C C . GLU A 1 92 ? 0.997 4.310 6.148 1.00 97.06 92 GLU A C 1
ATOM 767 O O . GLU A 1 92 ? 1.070 4.377 4.916 1.00 97.06 92 GLU A O 1
ATOM 772 N N . LEU A 1 93 ? 1.119 5.404 6.909 1.00 96.31 93 LEU A N 1
ATOM 773 C CA . LEU A 1 93 ? 1.432 6.723 6.349 1.00 96.31 93 LEU A CA 1
ATOM 774 C C . LEU A 1 93 ? 2.818 6.754 5.693 1.00 96.31 93 LEU A C 1
ATOM 776 O O . LEU A 1 93 ? 2.954 7.294 4.593 1.00 96.31 93 LEU A O 1
ATOM 780 N N . SER A 1 94 ? 3.826 6.146 6.323 1.00 96.44 94 SER A N 1
ATOM 781 C CA . SER A 1 94 ? 5.178 6.034 5.753 1.00 96.44 94 SER A CA 1
ATOM 782 C C . SER A 1 94 ? 5.172 5.245 4.437 1.00 96.44 94 SER A C 1
ATOM 784 O O . SER A 1 94 ? 5.764 5.655 3.433 1.00 96.44 94 SER A O 1
ATOM 786 N N . PHE A 1 95 ? 4.417 4.146 4.392 1.00 97.44 95 PHE A N 1
ATOM 787 C CA . PHE A 1 95 ? 4.214 3.369 3.172 1.00 97.44 95 PHE A CA 1
ATOM 788 C C . PHE A 1 95 ? 3.544 4.193 2.054 1.00 97.44 95 PHE A C 1
ATOM 790 O O . PHE A 1 95 ? 3.989 4.173 0.899 1.00 97.44 95 PHE A O 1
ATOM 797 N N . LEU A 1 96 ? 2.511 4.969 2.390 1.00 97.25 96 LEU A N 1
ATOM 798 C CA . LEU A 1 96 ? 1.822 5.854 1.451 1.00 97.25 96 LEU A CA 1
ATOM 799 C C . LEU A 1 96 ? 2.732 6.941 0.872 1.00 97.25 96 LEU A C 1
ATOM 801 O O . LEU A 1 96 ? 2.638 7.243 -0.320 1.00 97.25 96 LEU A O 1
ATOM 805 N N . GLU A 1 97 ? 3.637 7.505 1.671 1.00 96.00 97 GLU A N 1
ATOM 806 C CA . GLU A 1 97 ? 4.653 8.435 1.168 1.00 96.00 97 GLU A CA 1
ATOM 807 C C . GLU A 1 97 ? 5.552 7.777 0.117 1.00 96.00 97 GLU A C 1
ATOM 809 O O . GLU A 1 97 ? 5.866 8.395 -0.902 1.00 96.00 97 GLU A O 1
ATOM 814 N N . GLY A 1 98 ? 5.926 6.511 0.324 1.00 96.50 98 GLY A N 1
ATOM 815 C CA . GLY A 1 98 ? 6.633 5.708 -0.673 1.00 96.50 98 GLY A CA 1
ATOM 816 C C . GLY A 1 98 ? 5.843 5.583 -1.979 1.00 96.50 98 GLY A C 1
ATOM 817 O O . GLY A 1 98 ? 6.369 5.884 -3.051 1.00 96.50 98 GLY A O 1
ATOM 818 N N . CYS A 1 99 ? 4.559 5.228 -1.895 1.00 96.56 99 CYS A N 1
ATOM 819 C CA . CYS A 1 99 ? 3.684 5.103 -3.065 1.00 96.56 99 CYS A CA 1
ATOM 820 C C . CYS A 1 99 ? 3.523 6.425 -3.831 1.00 96.56 99 CYS A C 1
ATOM 822 O O . CYS A 1 99 ? 3.538 6.438 -5.062 1.00 96.56 99 CYS A O 1
ATOM 824 N N . LEU A 1 100 ? 3.403 7.550 -3.121 1.00 96.25 100 LEU A N 1
ATOM 825 C CA . LEU A 1 100 ? 3.273 8.879 -3.725 1.00 96.25 100 LEU A CA 1
ATOM 826 C C . LEU A 1 100 ? 4.578 9.378 -4.357 1.00 96.25 100 LEU A C 1
ATOM 828 O O . LEU A 1 100 ? 4.527 10.107 -5.345 1.00 96.25 100 LEU A O 1
ATOM 832 N N . LYS A 1 101 ? 5.745 8.965 -3.848 1.00 95.06 101 LYS A N 1
ATOM 833 C CA . LYS A 1 101 ? 7.035 9.219 -4.515 1.00 95.06 101 LYS A CA 1
ATOM 834 C C . LYS A 1 101 ? 7.147 8.462 -5.840 1.00 95.06 101 LYS A C 1
ATOM 836 O O . LYS A 1 101 ? 7.757 8.977 -6.772 1.00 95.06 101 LYS A O 1
ATOM 841 N N . VAL A 1 102 ? 6.549 7.271 -5.932 1.00 93.44 102 VAL A N 1
ATOM 842 C CA . VAL A 1 102 ? 6.504 6.472 -7.170 1.00 93.44 102 VAL A CA 1
ATOM 843 C C . VAL A 1 102 ? 5.502 7.055 -8.167 1.00 93.44 102 VAL A C 1
ATOM 845 O O . VAL A 1 102 ? 5.844 7.257 -9.331 1.00 93.44 102 VAL A O 1
ATOM 848 N N . ASN A 1 103 ? 4.279 7.355 -7.724 1.00 94.00 103 ASN A N 1
ATOM 849 C CA . ASN A 1 103 ? 3.272 8.015 -8.548 1.00 94.00 103 ASN A CA 1
ATOM 850 C C . ASN A 1 103 ? 2.522 9.103 -7.753 1.00 94.00 103 ASN A C 1
ATOM 852 O O . ASN A 1 103 ? 1.530 8.804 -7.078 1.00 94.00 103 ASN A O 1
ATOM 856 N N . PRO A 1 104 ? 2.910 10.385 -7.889 1.00 95.69 104 PRO A N 1
ATOM 857 C CA . PRO A 1 104 ? 2.278 11.481 -7.151 1.00 95.69 104 PRO A CA 1
ATOM 858 C C . PRO A 1 104 ? 0.854 11.796 -7.629 1.00 95.69 104 PRO A C 1
ATOM 860 O O . PRO A 1 104 ? 0.138 12.545 -6.966 1.00 95.69 104 PRO A O 1
ATOM 863 N N . LYS A 1 105 ? 0.427 11.241 -8.772 1.00 94.56 105 LYS A N 1
ATOM 864 C CA . LYS A 1 105 ? -0.922 11.405 -9.333 1.00 94.56 105 LYS A CA 1
ATOM 865 C C . LYS A 1 105 ? -1.844 10.227 -9.019 1.00 94.56 105 LYS A C 1
ATOM 867 O O . LYS A 1 105 ? -2.979 10.220 -9.489 1.00 94.56 105 LYS A O 1
ATOM 872 N N . SER A 1 106 ? -1.381 9.239 -8.250 1.00 96.56 106 SER A N 1
ATOM 873 C CA . SER A 1 106 ? -2.194 8.067 -7.942 1.00 96.56 106 SER A CA 1
ATOM 874 C C . SER A 1 106 ? -3.394 8.440 -7.075 1.00 96.56 106 SER A C 1
ATOM 876 O O . SER A 1 106 ? -3.249 8.823 -5.911 1.00 96.56 106 SER A O 1
ATOM 878 N N . TYR A 1 107 ? -4.594 8.301 -7.639 1.00 96.06 107 TYR A N 1
ATOM 879 C CA . TYR A 1 107 ? -5.837 8.538 -6.908 1.00 96.06 107 TYR A CA 1
ATOM 880 C C . TYR A 1 107 ? -5.990 7.556 -5.740 1.00 96.06 107 TYR A C 1
ATOM 882 O O . TYR A 1 107 ? -6.389 7.961 -4.650 1.00 96.06 107 TYR A O 1
ATOM 890 N N . GLY A 1 108 ? -5.621 6.285 -5.947 1.00 96.06 108 GLY A N 1
ATOM 891 C CA . GLY A 1 108 ? -5.685 5.245 -4.919 1.00 96.06 108 GLY A CA 1
ATOM 892 C C . GLY A 1 108 ? -4.882 5.612 -3.672 1.00 96.06 108 GLY A C 1
ATOM 893 O O . GLY A 1 108 ? -5.433 5.603 -2.572 1.00 96.06 108 GLY A O 1
ATOM 894 N N . SER A 1 109 ? -3.626 6.032 -3.855 1.00 97.06 109 SER A N 1
ATOM 895 C CA . SER A 1 109 ? -2.757 6.475 -2.757 1.00 97.06 109 SER A CA 1
ATOM 896 C C . SER A 1 109 ? -3.318 7.691 -2.019 1.00 97.06 109 SER A C 1
ATOM 898 O O . SER A 1 109 ? -3.385 7.692 -0.792 1.00 97.06 109 SER A O 1
ATOM 900 N N . TRP A 1 110 ? -3.755 8.731 -2.738 1.00 97.38 110 TRP A N 1
ATOM 901 C CA . TRP A 1 110 ? -4.302 9.933 -2.098 1.00 97.38 110 TRP A CA 1
ATOM 902 C C . TRP A 1 110 ? -5.590 9.655 -1.328 1.00 97.38 110 TRP A C 1
ATOM 904 O O . TRP A 1 110 ? -5.751 10.125 -0.200 1.00 97.38 110 TRP A O 1
ATOM 914 N N . HIS A 1 111 ? -6.490 8.870 -1.917 1.00 97.31 111 HIS A N 1
ATOM 915 C CA . HIS A 1 111 ? -7.738 8.485 -1.277 1.00 97.31 111 HIS A CA 1
ATOM 916 C C . HIS A 1 111 ? -7.479 7.646 -0.019 1.00 97.31 111 HIS A C 1
ATOM 918 O O . HIS A 1 111 ? -8.036 7.938 1.040 1.00 97.31 111 HIS A O 1
ATOM 924 N N . HIS A 1 112 ? -6.580 6.661 -0.102 1.00 97.81 112 HIS A N 1
ATOM 925 C CA . HIS A 1 112 ? -6.208 5.838 1.048 1.00 97.81 112 HIS A CA 1
ATOM 926 C C . HIS A 1 112 ? -5.527 6.662 2.146 1.00 97.81 112 HIS A C 1
ATOM 928 O O . HIS A 1 112 ? -5.846 6.491 3.316 1.00 97.81 112 HIS A O 1
ATOM 934 N N . ARG A 1 113 ? -4.685 7.641 1.792 1.00 96.88 113 ARG A N 1
ATOM 935 C CA . ARG A 1 113 ? -4.092 8.578 2.759 1.00 96.88 113 ARG A CA 1
ATOM 936 C C . ARG A 1 113 ? -5.143 9.376 3.523 1.00 96.88 113 ARG A C 1
ATOM 938 O O . ARG A 1 113 ? -5.038 9.488 4.740 1.00 96.88 113 ARG A O 1
ATOM 945 N N . GLY A 1 114 ? -6.154 9.908 2.832 1.00 95.81 114 GLY A N 1
ATOM 946 C CA . GLY A 1 114 ? -7.270 10.601 3.481 1.00 95.81 114 GLY A CA 1
ATOM 947 C C . GLY A 1 114 ? -8.033 9.693 4.448 1.00 95.81 114 GLY A C 1
ATOM 948 O O . GLY A 1 114 ? -8.347 10.106 5.561 1.00 95.81 114 GLY A O 1
ATOM 949 N N . TRP A 1 115 ? -8.254 8.438 4.052 1.00 96.38 115 TRP A N 1
ATOM 950 C CA . TRP A 1 115 ? -8.884 7.427 4.900 1.00 96.38 115 TRP A CA 1
ATOM 951 C C . TRP A 1 115 ? -8.047 7.101 6.151 1.00 96.38 115 TRP A C 1
ATOM 953 O O . TRP A 1 115 ? -8.589 7.116 7.252 1.00 96.38 115 TRP A O 1
ATOM 963 N N . VAL A 1 116 ? -6.731 6.895 6.010 1.00 95.81 116 VAL A N 1
ATOM 964 C CA . VAL A 1 116 ? -5.809 6.643 7.137 1.00 95.81 116 VAL A CA 1
ATOM 965 C C . VAL A 1 116 ? -5.755 7.840 8.090 1.00 95.81 116 VAL A C 1
ATOM 967 O O . VAL A 1 116 ? -5.856 7.678 9.303 1.00 95.81 116 VAL A O 1
ATOM 970 N N . SER A 1 117 ? -5.647 9.063 7.559 1.00 92.94 117 SER A N 1
ATOM 971 C CA . SER A 1 117 ? -5.596 10.280 8.382 1.00 92.94 117 SER A CA 1
ATOM 972 C C . SER A 1 117 ? -6.860 10.508 9.214 1.00 92.94 117 SER A C 1
ATOM 974 O O . SER A 1 117 ? -6.775 11.146 10.255 1.00 92.94 117 SER A O 1
ATOM 976 N N . GLY A 1 118 ? -8.017 10.000 8.779 1.00 91.19 118 GLY A N 1
ATOM 977 C CA . GLY A 1 118 ? -9.255 10.064 9.558 1.00 91.19 118 GLY A CA 1
ATOM 978 C C . GLY A 1 118 ? -9.309 9.090 10.740 1.00 91.19 118 GLY A C 1
ATOM 979 O O . GLY A 1 118 ? -10.163 9.256 11.606 1.00 91.19 118 GLY A O 1
ATOM 980 N N . ARG A 1 119 ? -8.425 8.084 10.774 1.00 89.44 119 ARG A N 1
ATOM 981 C CA . ARG A 1 119 ? -8.385 7.035 11.807 1.00 89.44 119 ARG A CA 1
ATOM 982 C C . ARG A 1 119 ? -7.320 7.258 12.865 1.00 89.44 119 ARG A C 1
ATOM 984 O O . ARG A 1 119 ? -7.479 6.802 13.989 1.00 89.44 119 ARG A O 1
ATOM 991 N N . ILE A 1 120 ? -6.261 7.981 12.519 1.00 84.88 120 ILE A N 1
ATOM 992 C CA . ILE A 1 120 ? -5.280 8.427 13.502 1.00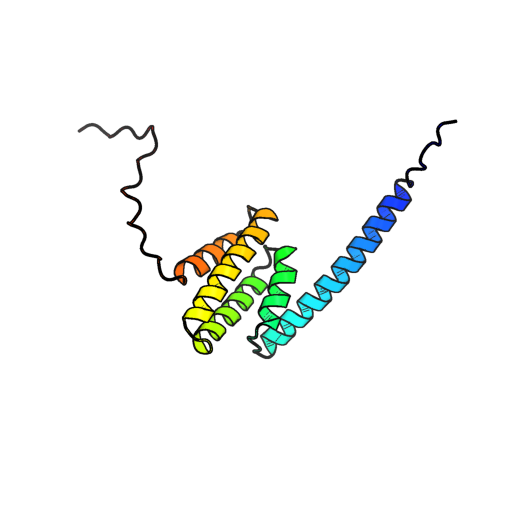 84.88 120 ILE A CA 1
ATOM 993 C C . ILE A 1 120 ? -5.981 9.443 14.413 1.00 84.88 120 ILE A C 1
ATOM 995 O O . ILE A 1 120 ? -6.472 10.458 13.903 1.00 84.88 120 ILE A O 1
ATOM 999 N N . PRO A 1 121 ? -6.037 9.217 15.741 1.00 73.62 121 PRO A N 1
ATOM 1000 C CA . PRO A 1 121 ? -6.526 10.211 16.674 1.00 73.62 121 PRO A CA 1
ATOM 1001 C C . PRO A 1 121 ? -5.764 11.497 16.408 1.00 73.62 121 PRO A C 1
ATOM 1003 O O . PRO A 1 121 ? -4.532 11.491 16.317 1.00 73.62 121 PRO A O 1
ATOM 1006 N N . ALA A 1 122 ? -6.487 12.603 16.241 1.00 61.53 122 ALA A N 1
ATOM 1007 C CA . ALA A 1 122 ? -5.846 13.892 16.096 1.00 61.53 122 ALA A CA 1
ATOM 1008 C C . ALA A 1 122 ? -4.921 14.067 17.304 1.00 61.53 122 ALA A C 1
ATOM 1010 O O . ALA A 1 122 ? -5.397 14.289 18.417 1.00 61.53 122 ALA A O 1
ATOM 1011 N N . ARG A 1 123 ? -3.598 13.966 17.104 1.00 56.00 123 ARG A N 1
ATOM 1012 C CA . ARG A 1 123 ? -2.652 14.535 18.058 1.00 56.00 123 ARG A CA 1
ATOM 1013 C C . ARG A 1 123 ? -3.011 16.010 18.054 1.00 56.00 123 ARG A C 1
ATOM 1015 O O . ARG A 1 123 ? -2.709 16.707 17.087 1.00 56.00 123 ARG A O 1
ATOM 1022 N N . LEU A 1 124 ? -3.782 16.439 19.049 1.00 43.84 124 LEU A N 1
ATOM 10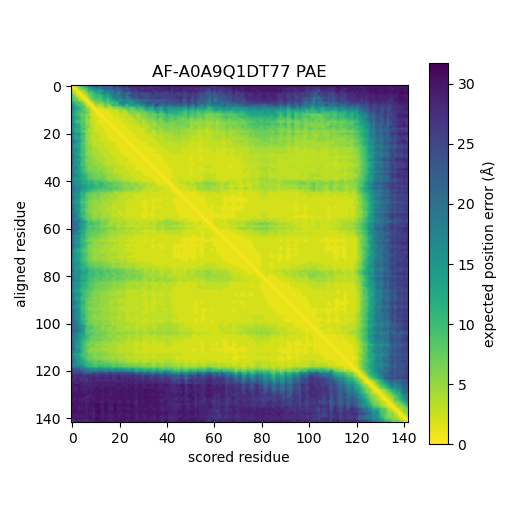23 C CA . LEU A 1 124 ? -4.267 17.802 19.191 1.00 43.84 124 LEU A CA 1
ATOM 1024 C C . LEU A 1 124 ? -3.054 18.715 19.415 1.00 43.84 124 LEU A C 1
ATOM 1026 O O . LEU A 1 124 ? -2.744 19.106 20.532 1.00 43.84 124 LEU A O 1
ATOM 1030 N N . GLY A 1 125 ? -2.347 19.049 18.339 1.00 53.50 125 GLY A N 1
ATOM 1031 C CA . GLY A 1 125 ? -1.678 20.331 18.222 1.00 53.50 125 GLY A CA 1
ATOM 1032 C C . GLY A 1 125 ? -2.754 21.404 18.048 1.00 53.50 125 GLY A C 1
ATOM 1033 O O . GLY A 1 125 ? -3.830 21.102 17.515 1.00 53.50 125 GLY A O 1
ATOM 1034 N N . PRO A 1 126 ? -2.519 22.643 18.514 1.00 45.12 126 PRO A N 1
ATOM 1035 C CA . PRO A 1 126 ? -3.502 23.710 18.393 1.00 45.12 126 PRO A CA 1
ATOM 1036 C C . PRO A 1 126 ? -3.948 23.798 16.934 1.00 45.12 126 PRO A C 1
ATOM 1038 O O . PRO A 1 126 ? -3.106 23.901 16.039 1.00 45.12 126 PRO A O 1
ATOM 1041 N N . ARG A 1 127 ? -5.268 23.684 16.709 1.00 48.06 127 ARG A N 1
ATOM 1042 C CA . ARG A 1 127 ? -5.899 23.826 15.390 1.00 48.06 127 ARG A CA 1
ATOM 1043 C C . ARG A 1 12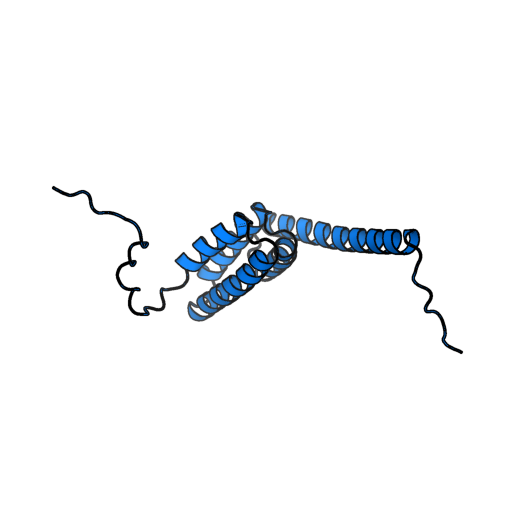7 ? -5.197 24.965 14.667 1.00 48.06 127 ARG A C 1
ATOM 1045 O O . ARG A 1 127 ? -5.192 26.083 15.183 1.00 48.06 127 ARG A O 1
ATOM 1052 N N . ALA A 1 128 ? -4.584 24.661 13.521 1.00 53.78 128 ALA A N 1
ATOM 1053 C CA . ALA A 1 128 ? -3.996 25.674 12.664 1.00 53.78 128 ALA A CA 1
ATOM 1054 C C . ALA A 1 128 ? -5.000 26.827 12.561 1.00 53.78 128 ALA A C 1
ATOM 1056 O O . ALA A 1 128 ? -6.174 26.605 12.248 1.00 53.78 128 ALA A O 1
ATOM 1057 N N . GLY A 1 129 ? -4.548 28.020 12.954 1.00 56.47 129 GLY A N 1
ATOM 1058 C CA . GLY A 1 129 ? -5.363 29.226 12.962 1.00 56.47 129 GLY A CA 1
ATOM 1059 C C . GLY A 1 129 ? -6.001 29.484 11.594 1.00 56.47 129 GLY A C 1
ATOM 1060 O O . GLY A 1 129 ? -5.651 28.829 10.609 1.00 56.47 129 GLY A O 1
ATOM 1061 N N . PRO A 1 130 ? -6.950 30.430 11.519 1.00 49.97 130 PRO A N 1
ATOM 1062 C CA . PRO A 1 130 ? -7.759 30.658 10.328 1.00 49.97 130 PRO A CA 1
ATOM 1063 C C . PRO A 1 130 ? -6.889 30.714 9.070 1.00 49.97 130 PRO A C 1
ATOM 1065 O O . PRO A 1 130 ? -5.896 31.444 9.022 1.00 49.97 130 PRO A O 1
ATOM 1068 N N . VAL A 1 131 ? -7.269 29.908 8.073 1.00 59.84 131 VAL A N 1
ATOM 1069 C CA . VAL A 1 131 ? -6.608 29.814 6.769 1.00 59.84 131 VAL A CA 1
ATOM 1070 C C . VAL A 1 131 ? -6.423 31.229 6.235 1.00 59.84 131 VAL A C 1
ATOM 1072 O O . VAL A 1 131 ? -7.396 31.933 5.958 1.00 59.84 131 VAL A O 1
ATOM 1075 N N . ARG A 1 132 ? -5.166 31.675 6.146 1.00 53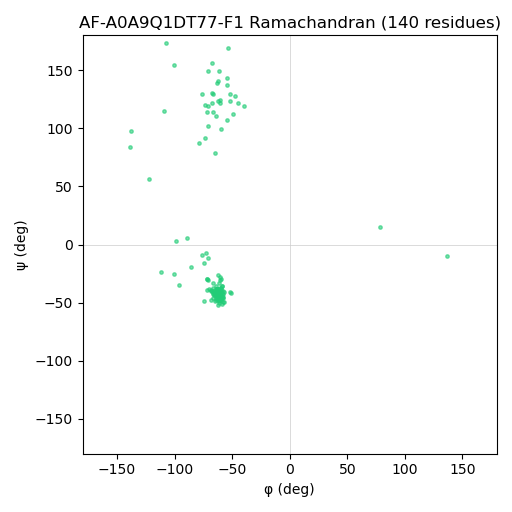.03 132 ARG A N 1
ATOM 1076 C CA . ARG A 1 132 ? -4.841 33.001 5.624 1.00 53.03 132 ARG A CA 1
ATOM 1077 C C . ARG A 1 132 ? -5.361 33.057 4.181 1.00 53.03 132 ARG A C 1
ATOM 1079 O O . ARG A 1 132 ? -4.998 32.179 3.396 1.00 53.03 132 ARG A O 1
ATOM 1086 N N . PRO A 1 133 ? -6.217 34.025 3.818 1.00 52.50 133 PRO A N 1
ATOM 1087 C CA . PRO A 1 133 ? -6.728 34.098 2.460 1.00 52.50 133 PRO A CA 1
ATOM 1088 C C . PRO A 1 133 ? -5.571 34.325 1.484 1.00 52.50 133 PRO A C 1
ATOM 1090 O O . PRO A 1 133 ? -4.626 35.063 1.781 1.00 52.50 133 PRO A O 1
ATOM 1093 N N . LEU A 1 134 ? -5.653 33.664 0.328 1.00 54.12 134 LEU A N 1
ATOM 1094 C CA . LEU A 1 134 ? -4.682 33.797 -0.754 1.00 54.12 134 LEU A CA 1
ATOM 1095 C C . LEU A 1 134 ? -4.525 35.280 -1.141 1.00 54.12 134 LEU A C 1
ATOM 1097 O O . LEU A 1 134 ? -5.531 35.996 -1.237 1.00 54.12 134 LEU A O 1
ATOM 1101 N N . PRO A 1 135 ? -3.290 35.760 -1.375 1.00 49.53 135 PRO A N 1
ATOM 1102 C CA . PRO A 1 135 ? -3.061 37.141 -1.773 1.00 49.53 135 PRO A CA 1
ATOM 1103 C C . PRO A 1 135 ? -3.720 37.383 -3.138 1.00 49.53 135 PRO A C 1
ATOM 1105 O O . PRO A 1 135 ? -3.296 36.824 -4.144 1.00 49.53 135 PRO A O 1
ATOM 1108 N N . GLY A 1 136 ? -4.789 38.186 -3.160 1.00 59.44 136 GLY A N 1
ATOM 1109 C CA . GLY A 1 136 ? -5.502 38.557 -4.391 1.00 59.44 136 GLY A CA 1
ATOM 1110 C C . GLY A 1 136 ? -7.031 38.535 -4.318 1.00 59.44 136 GLY A C 1
ATOM 1111 O O . GLY A 1 136 ? -7.678 39.052 -5.228 1.00 59.44 136 GLY A O 1
ATOM 1112 N N . ALA A 1 137 ? -7.635 38.005 -3.249 1.00 55.88 137 ALA A N 1
ATOM 1113 C CA . ALA A 1 137 ? -9.088 38.061 -3.076 1.00 55.88 137 ALA A CA 1
ATOM 1114 C C . ALA A 1 137 ? -9.537 39.488 -2.698 1.00 55.88 137 ALA A C 1
ATOM 1116 O O . ALA A 1 137 ? -9.562 39.864 -1.524 1.00 55.88 137 ALA A O 1
ATOM 1117 N N . ARG A 1 138 ? -9.871 40.311 -3.701 1.00 55.22 138 ARG A N 1
ATOM 1118 C CA . ARG A 1 138 ? -10.550 41.598 -3.491 1.00 55.22 138 ARG A CA 1
ATOM 1119 C C . ARG A 1 138 ? -11.916 41.338 -2.851 1.00 55.22 138 ARG A C 1
ATOM 1121 O O . ARG A 1 138 ? -12.726 40.604 -3.410 1.00 55.22 138 ARG A O 1
ATOM 1128 N N . ARG A 1 139 ? -12.171 41.948 -1.688 1.00 56.84 139 ARG A N 1
ATOM 1129 C CA . ARG A 1 139 ? -13.523 42.018 -1.113 1.00 56.84 139 ARG A CA 1
ATOM 1130 C C . ARG A 1 139 ? -14.430 42.821 -2.060 1.00 56.84 139 ARG A C 1
ATOM 1132 O O . ARG A 1 139 ? -13.968 43.845 -2.567 1.00 56.84 139 ARG A O 1
ATOM 1139 N N . PRO A 1 140 ? -15.690 42.410 -2.279 1.00 50.41 140 PRO A N 1
ATOM 1140 C CA . PRO A 1 140 ? -16.670 43.285 -2.905 1.00 50.41 140 PRO A CA 1
ATOM 1141 C C . PRO A 1 140 ? -16.954 44.447 -1.949 1.00 50.41 140 PRO A C 1
ATOM 1143 O O . PRO A 1 140 ? -17.174 44.223 -0.757 1.00 50.41 140 PRO A O 1
ATOM 1146 N N . GLN A 1 141 ? -16.883 45.677 -2.459 1.00 59.66 141 GLN A N 1
ATOM 1147 C CA . GLN A 1 141 ? -17.314 46.855 -1.712 1.00 59.66 141 GLN A CA 1
ATOM 1148 C C . GLN A 1 141 ? -18.845 46.905 -1.728 1.00 59.66 141 GLN A C 1
ATOM 1150 O O . GLN A 1 141 ? -19.444 46.763 -2.795 1.00 59.66 141 GLN A O 1
ATOM 1155 N N . LEU A 1 142 ? -19.437 47.058 -0.545 1.00 51.94 142 LEU A N 1
ATOM 1156 C CA . LEU A 1 142 ? -20.792 47.573 -0.356 1.00 51.94 142 LEU A CA 1
ATOM 1157 C C . LEU A 1 142 ? -20.674 49.052 -0.002 1.00 51.94 142 LEU A C 1
ATOM 1159 O O . LEU A 1 142 ? -19.758 49.363 0.796 1.00 51.94 142 LEU A O 1
#

pLDDT: mean 85.94, std 16.36, range [43.84, 97.81]

InterPro domains:
  IPR002088 Protein prenyltransferase, alpha subunit [PF01239] (46-75)
  IPR002088 Protein prenyltransferase, alpha subunit [PF01239] (89-117)
  IPR002088 Protein prenyltransferase, alpha subunit [PS51147] (44-78)
  IPR002088 Protein prenyltransferase, alpha subunit [PS51147] (88-122)

Solvent-accessible surface area (backbone atoms only — not comparable to full-atom values): 8514 Å² total; per-residue (Å²): 138,84,83,79,80,84,74,77,54,71,69,58,53,51,50,52,53,49,56,50,50,52,53,52,48,53,54,49,52,52,46,50,52,51,50,51,51,37,54,74,74,66,56,58,48,70,65,53,49,51,45,43,48,62,50,30,61,77,43,42,70,50,55,71,50,56,53,52,48,50,54,24,54,57,48,42,59,76,74,47,58,70,70,60,43,50,50,51,53,55,51,48,52,56,52,44,52,53,28,36,73,71,41,77,79,32,61,43,47,55,53,48,49,55,56,52,61,72,68,51,77,77,78,81,62,82,74,80,67,80,80,77,77,68,93,80,78,77,76,84,85,129